Protein AF-A0A136M148-F1 (afdb_monomer_lite)

Radius of gyration: 20.6 Å; chains: 1; bounding box: 44×42×48 Å

Structure (mmCIF, N/CA/C/O backbone):
data_AF-A0A136M148-F1
#
_entry.id   AF-A0A136M148-F1
#
loop_
_atom_site.group_PDB
_atom_site.id
_atom_site.type_symbol
_atom_site.label_atom_id
_atom_site.label_alt_id
_atom_site.label_comp_id
_atom_site.label_asym_id
_atom_site.label_entity_id
_atom_site.label_seq_id
_atom_site.pdbx_PDB_ins_code
_atom_site.Cartn_x
_atom_site.Cartn_y
_atom_site.Cartn_z
_atom_site.occupancy
_atom_site.B_iso_or_equiv
_atom_site.auth_seq_id
_atom_site.auth_comp_id
_atom_site.auth_asym_id
_atom_site.auth_atom_id
_atom_site.pdbx_PDB_model_num
ATOM 1 N N . MET A 1 1 ? 14.271 15.341 -9.547 1.00 64.12 1 MET A N 1
ATOM 2 C CA . MET A 1 1 ? 13.480 14.823 -8.411 1.00 64.12 1 MET A CA 1
ATOM 3 C C . MET A 1 1 ? 14.457 14.256 -7.397 1.00 64.12 1 MET A C 1
ATOM 5 O O . MET A 1 1 ? 15.359 13.536 -7.805 1.00 64.12 1 MET A O 1
ATOM 9 N N . THR A 1 2 ? 14.363 14.652 -6.130 1.00 77.69 2 THR A N 1
ATOM 10 C CA . THR A 1 2 ? 15.167 14.071 -5.041 1.00 77.69 2 THR A CA 1
ATOM 11 C C . THR A 1 2 ? 14.488 12.805 -4.514 1.00 77.69 2 THR A C 1
ATOM 13 O O . THR A 1 2 ? 13.300 12.597 -4.758 1.00 77.69 2 THR A O 1
ATOM 16 N N . SER A 1 3 ? 15.228 11.952 -3.804 1.00 85.12 3 SER A N 1
ATOM 17 C CA . SER A 1 3 ? 14.663 10.809 -3.077 1.00 85.12 3 SER A CA 1
ATOM 18 C C . SER A 1 3 ? 13.617 11.257 -2.044 1.00 85.12 3 SER A C 1
ATOM 20 O O . SER A 1 3 ? 13.621 12.413 -1.616 1.00 85.12 3 SER A O 1
ATOM 22 N N . PHE A 1 4 ? 12.715 10.352 -1.639 1.00 85.06 4 PHE A N 1
ATOM 23 C CA . PHE A 1 4 ? 11.590 10.690 -0.749 1.00 85.06 4 PHE A CA 1
ATOM 24 C C . PHE A 1 4 ? 12.030 11.218 0.629 1.00 85.06 4 PHE A C 1
ATOM 26 O O . PHE A 1 4 ? 11.306 11.986 1.254 1.00 85.06 4 PHE A O 1
ATOM 33 N N . ASP A 1 5 ? 13.214 10.815 1.092 1.00 88.69 5 ASP A N 1
ATOM 34 C CA . ASP A 1 5 ? 13.837 11.244 2.345 1.00 88.69 5 ASP A CA 1
ATOM 35 C C . ASP A 1 5 ? 14.924 12.315 2.134 1.00 88.69 5 ASP A C 1
ATOM 37 O O . ASP A 1 5 ? 15.607 12.701 3.081 1.00 88.69 5 ASP A O 1
ATOM 41 N N . GLY A 1 6 ? 15.136 12.756 0.887 1.00 89.19 6 GLY A N 1
ATOM 42 C CA . GLY A 1 6 ? 16.203 13.683 0.505 1.00 89.19 6 GLY A CA 1
ATOM 43 C C . GLY A 1 6 ? 17.622 13.149 0.735 1.00 89.19 6 GLY A C 1
ATOM 44 O O . GLY A 1 6 ? 18.573 13.928 0.694 1.00 89.19 6 GLY A O 1
ATOM 45 N N . SER A 1 7 ? 17.786 11.847 0.993 1.00 91.25 7 SER A N 1
ATOM 46 C CA . SER A 1 7 ? 19.057 11.233 1.377 1.00 91.25 7 SER A CA 1
ATOM 47 C C . SER A 1 7 ? 19.425 10.031 0.499 1.00 91.25 7 SER A C 1
ATOM 49 O O . SER A 1 7 ? 18.691 9.624 -0.408 1.00 91.25 7 SER A O 1
ATOM 51 N N . TYR A 1 8 ? 20.591 9.441 0.770 1.00 90.94 8 TYR A N 1
ATOM 52 C CA . TYR A 1 8 ? 21.069 8.244 0.081 1.00 90.94 8 TYR A CA 1
ATOM 53 C C . TYR A 1 8 ? 20.231 6.989 0.384 1.00 90.94 8 TYR A C 1
ATOM 55 O O . TYR A 1 8 ? 20.259 6.049 -0.409 1.00 90.94 8 TYR A O 1
ATOM 63 N N . LYS A 1 9 ? 19.459 6.944 1.482 1.00 93.25 9 LYS A N 1
ATOM 64 C CA . LYS A 1 9 ? 18.619 5.773 1.794 1.00 93.25 9 LYS A CA 1
ATOM 65 C C . LYS A 1 9 ? 17.438 5.660 0.836 1.00 93.25 9 LYS A C 1
ATOM 67 O O . LYS A 1 9 ? 17.187 4.571 0.326 1.00 93.25 9 LYS A O 1
ATOM 72 N N . GLY A 1 10 ? 16.764 6.766 0.519 1.00 91.69 10 GLY A N 1
ATOM 73 C CA . GLY A 1 10 ? 15.703 6.751 -0.484 1.00 91.69 10 GLY A CA 1
ATOM 74 C C . GLY A 1 10 ? 16.221 6.439 -1.891 1.00 91.69 10 GLY A C 1
ATOM 75 O O . GLY A 1 10 ? 15.533 5.757 -2.646 1.00 91.69 10 GLY A O 1
ATOM 76 N N . ALA A 1 11 ? 17.452 6.843 -2.227 1.00 91.12 11 ALA A N 1
ATOM 77 C CA . ALA A 1 11 ? 18.102 6.424 -3.473 1.00 91.12 11 ALA A CA 1
ATOM 78 C C . ALA A 1 11 ? 18.400 4.912 -3.492 1.00 91.12 11 ALA A C 1
ATOM 80 O O . ALA A 1 11 ? 18.149 4.250 -4.497 1.00 91.12 11 ALA A O 1
ATOM 81 N N . GLY A 1 12 ? 18.864 4.346 -2.373 1.00 93.06 12 GLY A N 1
ATOM 82 C CA . GLY A 1 12 ? 19.053 2.900 -2.224 1.00 93.06 12 GLY A CA 1
ATOM 83 C C . GLY A 1 12 ? 17.745 2.111 -2.350 1.00 93.06 12 GLY A C 1
ATOM 84 O O . GLY A 1 12 ? 17.710 1.085 -3.026 1.00 93.06 12 GLY A O 1
ATOM 85 N N . LEU A 1 13 ? 16.652 2.616 -1.767 1.00 93.69 13 LEU A N 1
ATOM 86 C CA . LEU A 1 13 ? 15.321 2.015 -1.902 1.00 93.69 13 LEU A CA 1
ATOM 87 C C . LEU A 1 13 ? 14.844 2.024 -3.364 1.00 93.69 13 LEU A C 1
ATOM 89 O O . LEU A 1 13 ? 14.364 1.007 -3.858 1.00 93.69 13 LEU A O 1
ATOM 93 N N . ALA A 1 14 ? 15.025 3.143 -4.071 1.00 90.56 14 ALA A N 1
ATOM 94 C CA . ALA A 1 14 ? 14.684 3.249 -5.489 1.00 90.56 14 ALA A CA 1
ATOM 95 C C . AL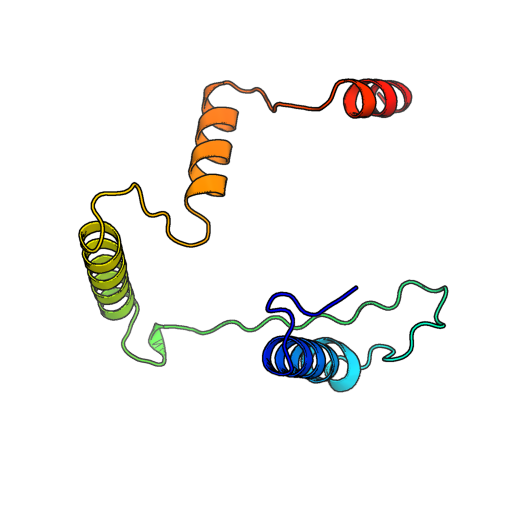A A 1 14 ? 15.503 2.277 -6.355 1.00 90.56 14 ALA A C 1
ATOM 97 O O . ALA A 1 14 ? 14.952 1.620 -7.236 1.00 90.56 14 ALA A O 1
ATOM 98 N N . LEU A 1 15 ? 16.801 2.129 -6.067 1.00 91.00 15 LEU A N 1
ATOM 99 C CA . LEU A 1 15 ? 17.665 1.174 -6.759 1.00 91.00 15 LEU A CA 1
ATOM 100 C C . LEU A 1 15 ? 17.203 -0.274 -6.546 1.00 91.00 15 LEU A C 1
ATOM 102 O O . LEU A 1 15 ? 17.153 -1.045 -7.501 1.00 91.00 15 LEU A O 1
ATOM 106 N N . MET A 1 16 ? 16.825 -0.642 -5.318 1.00 93.69 16 MET A N 1
ATOM 107 C CA . MET A 1 16 ? 16.286 -1.973 -5.027 1.00 93.69 16 MET A CA 1
ATOM 108 C C . MET A 1 16 ? 15.013 -2.256 -5.835 1.00 93.69 16 MET A C 1
ATOM 110 O O . MET A 1 16 ? 14.896 -3.335 -6.413 1.00 93.69 16 MET A O 1
ATOM 114 N N . ILE A 1 17 ? 14.089 -1.293 -5.926 1.00 91.56 17 ILE A N 1
ATOM 115 C CA . ILE A 1 17 ? 12.875 -1.435 -6.745 1.00 91.56 17 ILE A CA 1
ATOM 116 C C . ILE A 1 17 ? 13.244 -1.630 -8.219 1.00 91.56 17 ILE A C 1
ATOM 118 O O . ILE A 1 17 ? 12.720 -2.541 -8.849 1.00 91.56 17 ILE A O 1
ATOM 122 N N . GLN A 1 18 ? 14.182 -0.848 -8.762 1.00 89.06 18 GLN A N 1
ATOM 123 C CA . GLN A 1 18 ? 14.596 -0.979 -10.163 1.00 89.06 18 GLN A CA 1
ATOM 124 C C . GLN A 1 18 ? 15.210 -2.351 -10.472 1.00 89.06 18 GLN A C 1
ATOM 126 O O . GLN A 1 18 ? 14.954 -2.922 -11.531 1.00 89.06 18 GLN A O 1
ATOM 131 N N . ILE A 1 19 ? 16.004 -2.902 -9.551 1.00 91.81 19 ILE A N 1
ATOM 132 C CA . ILE A 1 19 ? 16.599 -4.232 -9.717 1.00 91.81 19 ILE A CA 1
ATOM 133 C C . ILE A 1 19 ? 15.513 -5.313 -9.684 1.00 91.81 19 ILE A C 1
ATOM 135 O O . ILE A 1 19 ? 15.504 -6.194 -10.540 1.00 91.81 19 ILE A O 1
ATOM 139 N N . LEU A 1 20 ? 14.599 -5.255 -8.712 1.00 92.94 20 LEU A N 1
ATOM 140 C CA . LEU A 1 20 ? 13.603 -6.305 -8.486 1.00 92.94 20 LEU A CA 1
ATOM 141 C C . LEU A 1 20 ? 12.419 -6.253 -9.458 1.00 92.94 20 LEU A C 1
ATOM 143 O O . LEU A 1 20 ? 11.955 -7.291 -9.915 1.00 92.94 20 LEU A O 1
ATOM 147 N N . ALA A 1 21 ? 11.906 -5.062 -9.744 1.00 90.06 21 ALA A N 1
ATOM 148 C CA . ALA A 1 21 ? 10.759 -4.877 -10.623 1.00 90.06 21 ALA A CA 1
ATOM 149 C C . ALA A 1 21 ? 11.176 -4.624 -12.072 1.00 90.06 21 ALA A C 1
ATOM 151 O O . ALA A 1 21 ? 10.422 -4.981 -12.958 1.00 90.06 21 ALA A O 1
ATOM 152 N N . GLY A 1 22 ? 12.355 -4.049 -12.328 1.00 86.38 22 GLY A N 1
ATOM 153 C CA . GLY A 1 22 ? 12.870 -3.833 -13.682 1.00 86.38 22 GLY A CA 1
ATOM 154 C C . GLY A 1 22 ? 13.715 -5.011 -14.154 1.00 86.38 22 GLY A C 1
ATOM 155 O O . GLY A 1 22 ? 13.237 -5.885 -14.873 1.00 86.38 22 GLY A O 1
ATOM 156 N N . SER A 1 23 ? 14.974 -5.063 -13.707 1.00 86.00 23 SER A N 1
ATOM 157 C CA . SER A 1 23 ? 15.966 -6.019 -14.222 1.00 86.00 23 SER A CA 1
ATOM 158 C C . SER A 1 23 ? 15.568 -7.483 -14.022 1.00 86.00 23 SER A C 1
ATOM 160 O O . SER A 1 23 ? 15.692 -8.279 -14.948 1.00 86.00 23 SER A O 1
ATOM 162 N N . LEU A 1 24 ? 15.080 -7.8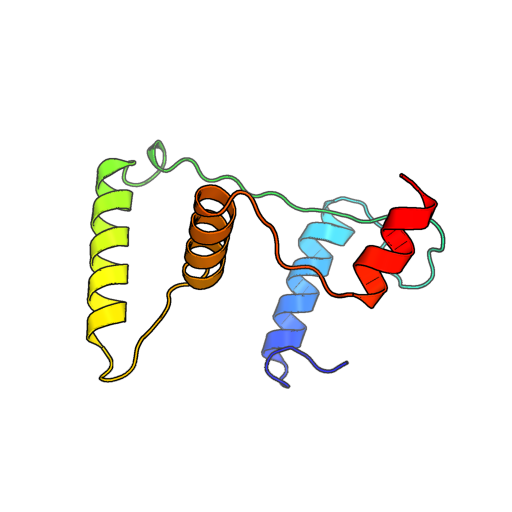48 -12.834 1.00 87.75 24 LEU A N 1
ATOM 163 C CA . LEU A 1 24 ? 14.660 -9.219 -12.531 1.00 87.75 24 LEU A CA 1
ATOM 164 C C . LEU A 1 24 ? 13.383 -9.615 -13.284 1.00 87.75 24 LEU A C 1
ATOM 166 O O . LEU A 1 24 ? 13.260 -10.766 -13.694 1.00 87.75 24 LEU A O 1
ATOM 170 N N . ALA A 1 25 ? 12.460 -8.677 -13.500 1.00 86.56 25 ALA A N 1
ATOM 171 C CA . ALA A 1 25 ? 11.268 -8.920 -14.310 1.00 86.56 25 ALA A CA 1
ATOM 172 C C . ALA A 1 25 ? 11.569 -8.959 -15.822 1.00 86.56 25 ALA A C 1
ATOM 174 O O . ALA A 1 25 ? 10.675 -9.259 -16.609 1.00 86.56 25 ALA A O 1
ATOM 175 N N . GLY A 1 26 ? 12.811 -8.666 -16.230 1.00 81.94 26 GLY A N 1
ATOM 176 C CA . GLY A 1 26 ? 13.231 -8.625 -17.630 1.00 81.94 26 GLY A CA 1
ATOM 177 C C . GLY A 1 26 ? 12.820 -7.353 -18.375 1.00 81.94 26 GLY A C 1
ATOM 178 O O . GLY A 1 26 ? 12.882 -7.341 -19.600 1.00 81.94 26 GLY A O 1
ATOM 179 N N . SER A 1 27 ? 12.415 -6.307 -17.655 1.00 81.81 27 SER A N 1
ATOM 180 C CA . SER A 1 27 ? 12.015 -5.020 -18.227 1.00 81.81 27 SER A CA 1
ATOM 181 C C . SER A 1 27 ? 13.206 -4.073 -18.369 1.00 81.81 27 SER A C 1
ATOM 183 O O . SER A 1 27 ? 14.224 -4.188 -17.667 1.00 81.81 27 SER A O 1
ATOM 185 N N . VAL A 1 28 ? 13.087 -3.126 -19.293 1.00 73.06 28 VAL A N 1
ATOM 186 C CA . VAL A 1 28 ? 14.136 -2.159 -19.602 1.00 73.06 28 VAL A CA 1
ATOM 187 C C . VAL A 1 28 ? 14.447 -1.265 -18.393 1.00 73.06 28 VAL A C 1
ATOM 189 O O . VAL A 1 28 ? 13.586 -0.799 -17.651 1.00 73.06 28 VAL A O 1
ATOM 192 N N . TYR A 1 29 ? 15.741 -1.026 -18.175 1.00 65.81 29 TYR A N 1
ATOM 193 C CA . TYR A 1 29 ? 16.262 -0.271 -17.031 1.00 65.81 29 TYR A CA 1
ATOM 194 C C . TYR A 1 29 ? 16.636 1.184 -17.358 1.00 65.81 29 TYR A C 1
ATOM 196 O O . TYR A 1 29 ? 17.040 1.932 -16.466 1.00 65.81 29 TYR A O 1
ATOM 204 N N . ALA A 1 30 ? 16.565 1.581 -18.630 1.00 60.88 30 ALA A N 1
ATOM 205 C CA . ALA A 1 30 ? 17.041 2.869 -19.121 1.00 60.88 30 ALA A CA 1
ATOM 206 C C . ALA A 1 30 ? 15.883 3.763 -19.592 1.00 60.88 30 ALA A C 1
ATOM 208 O O . ALA A 1 30 ? 14.975 3.310 -20.276 1.00 60.88 30 ALA A O 1
ATOM 209 N N . GLN A 1 31 ? 15.962 5.061 -19.276 1.00 56.22 31 GLN A N 1
ATOM 210 C CA . GLN A 1 31 ? 14.920 6.073 -19.537 1.00 56.22 31 GLN A CA 1
ATOM 211 C C . GLN A 1 31 ? 14.582 6.345 -21.016 1.00 56.22 31 GLN A C 1
ATOM 213 O O . GLN A 1 31 ? 13.718 7.173 -21.286 1.00 56.22 31 GLN A O 1
ATOM 218 N N . ASN A 1 32 ? 15.259 5.705 -21.969 1.00 57.56 32 ASN A N 1
ATOM 219 C CA . ASN A 1 32 ? 15.137 6.052 -23.386 1.00 57.56 32 ASN A CA 1
ATOM 220 C C . ASN A 1 32 ? 14.109 5.216 -24.154 1.00 57.56 32 ASN A C 1
ATOM 222 O O . ASN A 1 32 ? 14.000 5.409 -25.363 1.00 57.56 32 ASN A O 1
ATOM 226 N N . ASP A 1 33 ? 13.365 4.325 -23.495 1.00 56.12 33 ASP A N 1
ATOM 227 C CA . ASP A 1 33 ? 12.342 3.549 -24.190 1.00 56.12 33 ASP A CA 1
ATOM 228 C C . ASP A 1 33 ? 11.020 4.308 -24.302 1.00 56.12 33 ASP A C 1
ATOM 230 O O . ASP A 1 33 ? 10.362 4.651 -23.319 1.00 56.12 33 ASP A O 1
ATOM 234 N N . THR A 1 34 ? 10.634 4.564 -25.549 1.00 57.75 34 THR A N 1
ATOM 235 C CA . THR A 1 34 ? 9.357 5.166 -25.945 1.00 57.75 34 THR A CA 1
ATOM 236 C C . THR A 1 34 ? 8.177 4.201 -25.819 1.00 57.75 34 THR A C 1
ATOM 238 O O . THR A 1 34 ? 7.030 4.635 -25.911 1.00 57.75 34 THR A O 1
ATOM 241 N N . ASP A 1 35 ? 8.441 2.917 -25.564 1.00 64.19 35 ASP A N 1
ATOM 242 C CA . ASP A 1 35 ? 7.472 1.832 -25.754 1.00 64.19 35 ASP A CA 1
ATOM 243 C C . ASP A 1 35 ? 6.732 1.406 -24.473 1.00 64.19 35 ASP A C 1
ATOM 245 O O . ASP A 1 35 ? 6.011 0.412 -24.478 1.00 64.19 35 ASP A O 1
ATOM 249 N N . CYS A 1 36 ? 6.821 2.191 -23.390 1.00 64.50 36 CYS A N 1
ATOM 250 C CA . CYS A 1 36 ? 6.102 1.926 -22.132 1.00 64.50 36 CYS A CA 1
ATOM 251 C C . CYS A 1 36 ? 6.358 0.510 -21.567 1.00 64.50 36 CYS A C 1
ATOM 253 O O . CYS A 1 36 ? 5.435 -0.141 -21.073 1.00 64.50 36 CYS A O 1
ATOM 255 N N . ASP A 1 37 ? 7.603 0.030 -21.632 1.00 73.88 37 ASP A N 1
ATOM 256 C CA . ASP A 1 37 ? 8.004 -1.219 -20.980 1.00 73.88 37 ASP A CA 1
ATOM 257 C C . ASP A 1 37 ? 8.127 -0.995 -19.463 1.00 73.88 37 ASP A C 1
ATOM 259 O O . ASP A 1 37 ? 9.080 -0.385 -18.976 1.00 73.88 37 ASP A O 1
ATOM 263 N N . TYR A 1 38 ? 7.116 -1.454 -18.719 1.00 79.81 38 TYR A N 1
ATOM 264 C CA . TYR A 1 38 ? 7.063 -1.370 -17.263 1.00 79.81 38 TYR A CA 1
ATOM 265 C C . TYR A 1 38 ? 7.157 -2.757 -16.635 1.00 79.81 38 TYR A C 1
ATOM 267 O O . TYR A 1 38 ? 6.224 -3.559 -16.694 1.00 79.81 38 TYR A O 1
ATOM 275 N N . GLY A 1 39 ? 8.257 -3.004 -15.936 1.00 85.62 39 GLY A N 1
ATOM 276 C CA . GLY A 1 39 ? 8.411 -4.171 -15.087 1.00 85.62 39 GLY A CA 1
ATOM 277 C C . GLY A 1 39 ? 7.707 -3.998 -13.739 1.00 85.62 39 GLY A C 1
ATOM 278 O O . GLY A 1 39 ? 7.691 -2.917 -13.147 1.00 85.62 39 GLY A O 1
ATOM 279 N N . SER A 1 40 ? 7.094 -5.073 -13.248 1.00 88.94 40 SER A N 1
ATOM 280 C CA . SER A 1 40 ? 6.396 -5.104 -11.961 1.00 88.94 40 SER A CA 1
ATOM 281 C C . SER A 1 40 ? 6.785 -6.343 -11.167 1.00 88.94 40 SER A C 1
ATOM 283 O O . SER A 1 40 ? 6.975 -7.421 -11.726 1.00 88.94 40 SER A O 1
ATOM 285 N N . LEU A 1 41 ? 6.854 -6.195 -9.846 1.00 92.75 41 LEU A N 1
ATOM 286 C CA . LEU A 1 41 ? 7.075 -7.289 -8.909 1.00 92.75 41 LEU A CA 1
ATOM 287 C C . LEU A 1 41 ? 5.875 -7.395 -7.967 1.00 92.75 41 LEU A C 1
ATOM 289 O O . LEU A 1 41 ? 5.514 -6.420 -7.309 1.00 92.75 41 LEU A O 1
ATOM 293 N N . LEU A 1 42 ? 5.308 -8.596 -7.857 1.00 94.94 42 LEU A N 1
ATOM 294 C CA . LEU A 1 42 ? 4.308 -8.936 -6.850 1.00 94.94 42 LEU A CA 1
ATOM 295 C C . LEU A 1 42 ? 4.906 -9.958 -5.880 1.00 94.94 42 LEU A C 1
ATOM 297 O O . LEU A 1 42 ? 5.397 -11.003 -6.304 1.00 94.94 42 LEU A O 1
ATOM 301 N N . ILE A 1 43 ? 4.834 -9.670 -4.580 1.00 95.38 43 ILE A N 1
ATOM 302 C CA . ILE A 1 43 ? 5.208 -10.608 -3.517 1.00 95.38 43 ILE A CA 1
ATOM 303 C C . ILE A 1 43 ? 3.945 -10.949 -2.731 1.00 95.38 43 ILE A C 1
ATOM 305 O O . ILE A 1 43 ? 3.314 -10.064 -2.158 1.00 95.38 43 ILE A O 1
ATOM 309 N N . ALA A 1 44 ? 3.602 -12.234 -2.688 1.00 95.69 44 ALA A N 1
ATOM 310 C CA . ALA A 1 44 ? 2.539 -12.765 -1.845 1.00 95.69 44 ALA A CA 1
ATOM 311 C C . ALA A 1 44 ? 3.154 -13.678 -0.780 1.00 95.69 44 ALA A C 1
ATOM 313 O O . ALA A 1 44 ? 3.977 -14.539 -1.094 1.00 95.69 44 ALA A O 1
ATOM 314 N N . LEU A 1 45 ? 2.763 -13.478 0.476 1.00 94.06 45 LEU A N 1
ATOM 315 C CA . LEU A 1 45 ? 3.203 -14.279 1.614 1.00 94.06 45 LEU A CA 1
ATOM 316 C C . LEU A 1 45 ? 1.981 -14.978 2.205 1.00 94.06 45 LEU A C 1
ATOM 318 O O . LEU A 1 45 ? 0.983 -14.320 2.481 1.00 94.06 45 LEU A O 1
ATOM 322 N N . ASP A 1 46 ? 2.063 -16.295 2.388 1.00 94.50 46 ASP A N 1
ATOM 323 C CA . ASP A 1 46 ? 1.021 -17.102 3.029 1.00 94.50 46 ASP A CA 1
ATOM 324 C C . ASP A 1 46 ? 1.298 -17.188 4.544 1.00 94.50 46 ASP A C 1
ATOM 326 O O . ASP A 1 46 ? 2.254 -17.868 4.938 1.00 94.50 46 ASP A O 1
ATOM 330 N N . PRO A 1 47 ? 0.492 -16.534 5.408 1.00 93.81 47 PRO A N 1
ATOM 331 C CA . PRO A 1 47 ? 0.693 -16.544 6.858 1.00 93.81 47 PRO A CA 1
ATOM 332 C C . PRO A 1 47 ? 0.696 -17.948 7.469 1.00 93.81 47 PRO A C 1
ATOM 334 O O . PRO A 1 47 ? 1.381 -18.181 8.468 1.00 93.81 47 PRO A O 1
ATOM 337 N N . SER A 1 48 ? -0.014 -18.905 6.859 1.00 94.06 48 SER A N 1
ATOM 338 C CA . SER A 1 48 ? -0.072 -20.292 7.333 1.00 94.06 48 SER A CA 1
ATOM 339 C C . SER A 1 48 ? 1.277 -21.014 7.267 1.00 94.06 48 SER A C 1
ATOM 341 O O . SER A 1 48 ? 1.484 -21.997 7.975 1.00 94.06 48 SER A O 1
ATOM 343 N N . LYS A 1 49 ? 2.220 -20.520 6.450 1.00 95.06 49 LYS A N 1
ATOM 344 C CA . LYS A 1 49 ? 3.594 -21.043 6.359 1.00 95.06 49 LYS A CA 1
ATOM 345 C C . LYS A 1 49 ? 4.542 -20.468 7.407 1.00 95.06 49 LYS A C 1
ATOM 347 O O . LYS A 1 49 ? 5.693 -20.893 7.465 1.00 95.06 49 LYS A O 1
ATOM 352 N N . PHE A 1 50 ? 4.070 -19.529 8.221 1.00 91.06 50 PHE A N 1
ATOM 353 C CA . PHE A 1 50 ? 4.837 -18.898 9.287 1.00 91.06 50 PHE A CA 1
ATOM 354 C C . PHE A 1 50 ? 4.187 -19.198 10.641 1.00 91.06 50 PHE A C 1
ATOM 356 O O . PHE A 1 50 ? 4.222 -20.336 11.099 1.00 91.06 50 PHE A O 1
ATOM 363 N N . ALA A 1 51 ? 3.599 -18.190 11.284 1.00 90.38 51 ALA A N 1
ATOM 364 C CA . ALA A 1 51 ? 2.982 -18.311 12.600 1.00 90.38 51 ALA A CA 1
ATOM 365 C C . ALA A 1 51 ? 1.474 -18.632 12.552 1.00 90.38 51 ALA A C 1
ATOM 367 O O . ALA A 1 51 ? 0.869 -18.852 13.596 1.00 90.38 51 ALA A O 1
ATOM 368 N N . GLY A 1 52 ? 0.869 -18.683 11.359 1.00 93.19 52 GLY A N 1
ATOM 369 C CA . GLY A 1 52 ? -0.575 -18.847 11.186 1.00 93.19 52 GLY A CA 1
ATOM 370 C C . GLY A 1 52 ? -1.322 -17.516 11.074 1.00 93.19 52 GLY A C 1
ATOM 371 O O . GLY A 1 52 ? -0.795 -16.459 11.413 1.00 93.19 52 GLY A O 1
ATOM 372 N N . HIS A 1 53 ? -2.554 -17.579 10.561 1.00 92.75 53 HIS A N 1
ATOM 373 C CA . HIS A 1 53 ? -3.404 -16.401 10.349 1.00 92.75 53 HIS A CA 1
ATOM 374 C C . HIS A 1 53 ? -3.821 -15.739 11.666 1.00 92.75 53 HIS A C 1
ATOM 376 O O . HIS A 1 53 ? -3.555 -14.561 11.852 1.00 92.75 53 HIS A O 1
ATOM 382 N N . GLU A 1 54 ? -4.384 -16.515 12.597 1.00 94.12 54 GLU A N 1
ATOM 383 C CA . GLU A 1 54 ? -4.903 -16.013 13.879 1.00 94.12 54 GLU A CA 1
ATOM 384 C C . GLU A 1 54 ? -3.833 -15.264 14.681 1.00 94.12 54 GLU A C 1
ATOM 386 O O . GLU A 1 54 ? -4.040 -14.129 15.096 1.00 94.12 54 GLU A O 1
ATOM 391 N N . PHE A 1 55 ? -2.638 -15.849 14.795 1.00 94.12 55 PHE A N 1
ATOM 392 C CA . PHE A 1 55 ? -1.526 -15.193 15.476 1.00 94.12 55 PHE A CA 1
ATOM 393 C C . PHE A 1 55 ? -1.113 -13.882 14.790 1.00 94.12 55 PHE A C 1
ATOM 395 O O . PHE A 1 55 ? -0.842 -12.890 15.464 1.00 94.12 55 PHE A O 1
ATOM 402 N N . LEU A 1 56 ? -1.046 -13.853 13.453 1.00 94.94 56 LEU A N 1
ATOM 403 C CA . LEU A 1 56 ? -0.678 -12.641 12.720 1.00 94.94 56 LEU A CA 1
ATOM 404 C C . LEU A 1 56 ? -1.730 -11.536 12.895 1.00 94.94 56 LEU A C 1
ATOM 406 O O . LEU A 1 56 ? -1.358 -10.373 13.066 1.00 94.94 56 LEU A O 1
ATOM 410 N N . ASP A 1 57 ? -3.013 -11.894 12.877 1.00 94.19 57 ASP A N 1
ATOM 411 C CA . ASP A 1 57 ? -4.127 -10.965 13.063 1.00 94.19 57 ASP A CA 1
ATOM 412 C C . ASP A 1 57 ? -4.081 -10.345 14.468 1.00 94.19 57 ASP A C 1
ATOM 414 O O . ASP A 1 57 ? -4.048 -9.118 14.600 1.00 94.19 5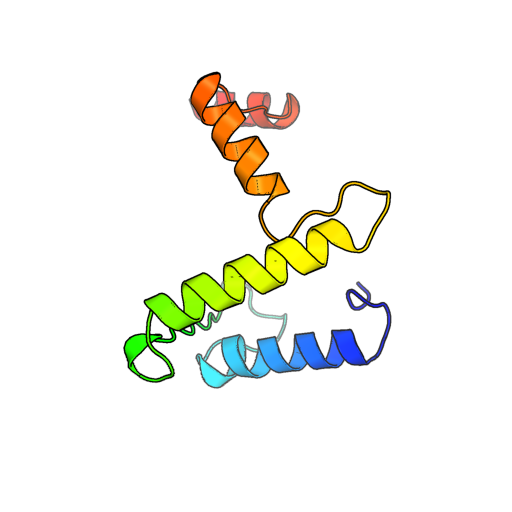7 ASP A O 1
ATOM 418 N N . GLU A 1 58 ? -3.944 -11.174 15.510 1.00 96.00 58 GLU A N 1
ATOM 419 C CA . GLU A 1 58 ? -3.822 -10.717 16.901 1.00 96.00 58 GLU A CA 1
ATOM 420 C C . GLU A 1 58 ? -2.615 -9.790 17.103 1.00 96.00 58 GLU A C 1
ATOM 422 O O . GLU A 1 58 ? -2.720 -8.733 17.731 1.00 96.00 58 GLU A O 1
ATOM 427 N N . GLN A 1 59 ? -1.449 -10.158 16.564 1.00 95.81 59 GLN A N 1
ATOM 428 C CA . GLN A 1 59 ? -0.243 -9.338 16.688 1.00 95.81 59 GLN A CA 1
ATOM 429 C C . GLN A 1 59 ? -0.373 -8.009 15.938 1.00 95.81 59 GLN A C 1
ATOM 431 O O . GLN A 1 59 ? 0.068 -6.969 16.433 1.00 95.81 59 GLN A O 1
ATOM 436 N N . THR A 1 60 ? -1.002 -8.017 14.764 1.00 94.25 60 THR A N 1
ATOM 437 C CA . THR A 1 60 ? -1.222 -6.801 13.974 1.00 94.25 60 THR A CA 1
ATOM 438 C C . THR A 1 60 ? -2.147 -5.836 14.711 1.00 94.25 60 THR A C 1
ATOM 440 O O . THR A 1 60 ? -1.850 -4.641 14.790 1.00 94.25 60 THR A O 1
ATOM 443 N N . GLU A 1 61 ? -3.223 -6.338 15.322 1.00 94.69 61 GLU A N 1
ATOM 444 C CA . GLU A 1 61 ? -4.144 -5.527 16.122 1.00 94.69 61 GLU A CA 1
ATOM 445 C C . GLU A 1 61 ? -3.449 -4.900 17.338 1.00 94.69 61 GLU A C 1
ATOM 447 O O . GLU A 1 61 ? -3.608 -3.702 17.601 1.00 94.69 61 GLU A O 1
ATOM 452 N N . GLN A 1 62 ? -2.611 -5.666 18.040 1.00 95.69 62 GLN A N 1
ATOM 453 C CA . GLN A 1 62 ? -1.827 -5.158 19.169 1.00 95.69 62 GLN A CA 1
ATOM 454 C C . GLN A 1 62 ? -0.862 -4.047 18.739 1.00 95.69 62 GLN A C 1
ATOM 456 O O . GLN A 1 62 ? -0.787 -3.008 19.400 1.00 95.69 62 GLN A O 1
ATOM 461 N N . ILE A 1 63 ? -0.165 -4.218 17.610 1.00 94.81 63 ILE A N 1
ATOM 462 C CA . ILE A 1 63 ? 0.759 -3.211 17.068 1.00 94.81 63 ILE A CA 1
ATOM 463 C C . ILE A 1 63 ? 0.012 -1.929 16.694 1.00 94.81 63 ILE A C 1
ATOM 465 O O . ILE A 1 63 ? 0.455 -0.838 17.055 1.00 94.81 63 ILE A O 1
ATOM 469 N N . ILE A 1 64 ? -1.120 -2.037 15.993 1.00 93.31 64 ILE A N 1
ATOM 470 C CA . ILE A 1 64 ? -1.926 -0.874 15.595 1.00 93.31 64 ILE A CA 1
ATOM 471 C C . ILE A 1 64 ? -2.463 -0.147 16.831 1.00 93.31 64 ILE A C 1
ATOM 473 O O . ILE A 1 64 ? -2.408 1.083 16.894 1.00 93.31 64 ILE A O 1
ATOM 477 N N . THR A 1 65 ? -2.943 -0.893 17.826 1.00 92.50 65 THR A N 1
ATOM 478 C CA . THR A 1 65 ? -3.450 -0.335 19.085 1.00 92.50 65 THR A CA 1
ATOM 479 C C . THR A 1 65 ? -2.356 0.428 19.821 1.00 92.50 65 THR A C 1
ATOM 481 O O . THR A 1 65 ? -2.544 1.598 20.158 1.00 92.50 65 THR A O 1
ATOM 484 N N . ALA A 1 66 ? -1.184 -0.187 19.996 1.00 93.00 66 ALA A N 1
ATOM 485 C CA . ALA A 1 66 ? -0.038 0.464 20.613 1.00 93.00 66 ALA A CA 1
ATOM 486 C C . ALA A 1 66 ? 0.388 1.709 19.821 1.00 93.00 66 ALA A C 1
ATOM 488 O O . ALA A 1 66 ? 0.606 2.768 20.404 1.00 93.00 66 ALA A O 1
ATOM 489 N N . TYR A 1 67 ? 0.463 1.625 18.491 1.00 91.38 67 TYR A N 1
ATOM 490 C CA . TYR A 1 67 ? 0.814 2.756 17.631 1.00 91.38 67 TYR A CA 1
ATOM 491 C C . TYR A 1 67 ? -0.126 3.949 17.840 1.00 91.38 67 TYR A C 1
ATOM 493 O O . TYR A 1 67 ? 0.345 5.066 18.037 1.00 91.38 67 TYR A O 1
ATOM 501 N N . LYS A 1 68 ? -1.442 3.716 17.876 1.00 90.00 68 LYS A N 1
ATOM 502 C CA . LYS A 1 68 ? -2.436 4.777 18.091 1.00 90.00 68 LYS A CA 1
ATOM 503 C C . LYS A 1 68 ? -2.396 5.382 19.494 1.00 90.00 68 LYS A C 1
ATOM 505 O O . LYS A 1 68 ? -2.734 6.548 19.647 1.00 90.00 68 LYS A O 1
ATO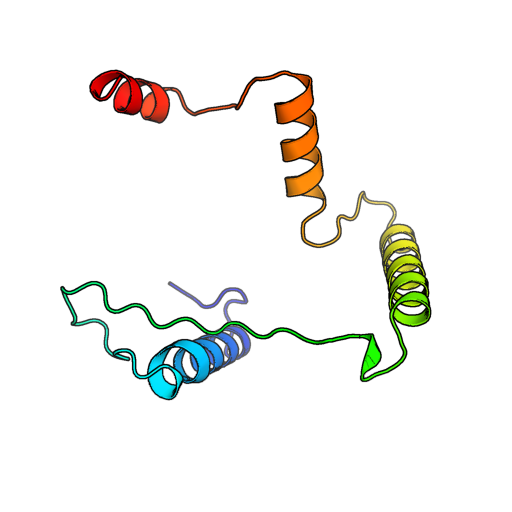M 510 N N . GLN A 1 69 ? -1.968 4.625 20.502 1.00 89.56 69 GLN A N 1
ATOM 511 C CA . GLN A 1 69 ? -1.851 5.102 21.885 1.00 89.56 69 GLN A CA 1
ATOM 512 C C . GLN A 1 69 ? -0.590 5.945 22.148 1.00 89.56 69 GLN A C 1
ATOM 514 O O . GLN A 1 69 ? -0.489 6.573 23.197 1.00 89.56 69 GLN A O 1
ATOM 519 N N . ASN A 1 70 ? 0.376 5.972 21.223 1.00 85.50 70 ASN A N 1
ATOM 520 C CA . ASN A 1 70 ? 1.686 6.604 21.429 1.00 85.50 70 ASN A CA 1
ATOM 521 C C . ASN A 1 70 ? 1.726 8.127 21.182 1.00 85.50 70 ASN A C 1
ATOM 523 O O . ASN A 1 70 ? 2.807 8.717 21.209 1.00 85.50 70 ASN A O 1
ATOM 527 N N . SER A 1 71 ? 0.599 8.789 20.907 1.00 81.31 71 SER A N 1
ATOM 528 C CA . SER A 1 71 ? 0.582 10.236 20.663 1.00 81.31 71 SER A CA 1
ATOM 529 C C . SER A 1 71 ? -0.725 10.887 21.094 1.00 81.31 71 SER A C 1
ATOM 531 O O . SER A 1 71 ? -1.797 10.319 20.917 1.00 81.31 71 SER A O 1
ATOM 533 N N . ASP A 1 72 ? -0.623 12.131 21.562 1.00 78.12 72 ASP A N 1
ATOM 534 C CA . ASP A 1 72 ? -1.764 13.021 21.814 1.00 78.12 72 ASP A CA 1
ATOM 535 C C . ASP A 1 72 ? -2.419 13.542 20.515 1.00 78.12 72 ASP A C 1
ATOM 537 O O . ASP A 1 72 ? -3.424 14.251 20.554 1.00 78.12 72 ASP A O 1
ATOM 541 N N . THR A 1 73 ? -1.841 13.225 19.350 1.00 84.19 73 THR A N 1
ATOM 542 C CA . THR A 1 73 ? -2.365 13.594 18.026 1.00 84.19 73 THR A CA 1
ATOM 543 C C . THR A 1 73 ? -2.975 12.393 17.310 1.00 84.19 73 THR A C 1
ATOM 545 O O . THR A 1 73 ? -2.565 11.256 17.529 1.00 84.19 73 THR A O 1
ATOM 548 N N . GLU A 1 74 ? -3.947 12.637 16.423 1.00 85.12 74 GLU A N 1
ATOM 549 C CA . GLU A 1 74 ? -4.567 11.566 15.636 1.00 85.12 74 GLU A CA 1
ATOM 550 C C . GLU A 1 74 ? -3.538 10.938 14.678 1.00 85.12 74 GLU A C 1
ATOM 552 O O . GLU A 1 74 ? -3.180 11.503 13.638 1.00 85.12 74 GLU A O 1
ATOM 557 N N . LEU A 1 75 ? -3.059 9.750 15.047 1.00 90.50 75 LEU A N 1
ATOM 558 C CA . LEU A 1 75 ? -2.178 8.928 14.229 1.00 90.50 75 LEU A CA 1
ATOM 559 C C . LEU A 1 75 ? -2.988 8.031 13.297 1.00 90.50 75 LEU A C 1
ATOM 561 O O . LEU A 1 75 ? -3.998 7.442 13.681 1.00 90.50 75 LEU A O 1
ATOM 565 N N . PHE A 1 76 ? -2.485 7.889 12.074 1.00 91.50 76 PHE A N 1
ATOM 566 C CA . PHE A 1 76 ? -3.070 7.033 11.052 1.00 91.50 76 PHE A CA 1
ATOM 567 C C . PHE A 1 76 ? -2.063 5.970 10.653 1.00 91.50 76 PHE A C 1
ATOM 569 O O . PHE A 1 76 ? -0.916 6.300 10.343 1.00 91.50 76 PHE A O 1
ATOM 576 N N . TYR A 1 77 ? -2.491 4.713 10.600 1.00 93.06 77 TYR A N 1
ATOM 577 C CA . TYR A 1 77 ? -1.672 3.690 9.956 1.00 93.06 77 TYR A CA 1
ATOM 578 C C . TYR A 1 77 ? -1.747 3.830 8.423 1.00 93.06 77 TYR A C 1
ATOM 580 O O . TYR A 1 77 ? -2.712 4.400 7.889 1.00 93.06 77 TYR A O 1
ATOM 588 N N . PRO A 1 78 ? -0.735 3.338 7.682 1.00 93.06 78 PRO A N 1
ATOM 589 C CA . PRO A 1 78 ? -0.752 3.367 6.223 1.00 93.06 78 PRO A CA 1
ATOM 590 C C . PRO A 1 78 ? -2.036 2.738 5.662 1.00 93.06 78 PRO A C 1
ATOM 592 O O . PRO A 1 78 ? -2.354 1.594 5.963 1.00 93.06 78 PRO A O 1
ATOM 595 N N . GLY A 1 79 ? -2.781 3.498 4.857 1.00 93.12 79 GLY A N 1
ATOM 596 C CA . GLY A 1 79 ? -4.052 3.065 4.261 1.00 93.12 79 GLY A CA 1
ATOM 597 C C . GLY A 1 79 ? -5.315 3.531 4.997 1.00 93.12 79 GLY A C 1
ATOM 598 O O . GLY A 1 79 ? -6.344 3.693 4.347 1.00 93.12 79 GLY A O 1
ATOM 599 N N . GLU A 1 80 ? -5.247 3.873 6.289 1.00 94.44 80 GLU A N 1
ATOM 600 C CA . GLU A 1 80 ? -6.433 4.241 7.087 1.00 94.44 80 GLU A CA 1
ATOM 601 C C . GLU A 1 80 ? -7.197 5.442 6.507 1.00 94.44 80 GLU A C 1
ATOM 603 O O . GLU A 1 80 ? -8.422 5.437 6.405 1.00 94.44 80 GLU A O 1
ATOM 608 N N . ARG A 1 81 ? -6.471 6.485 6.083 1.00 93.62 81 ARG A N 1
ATOM 609 C CA . ARG A 1 81 ? -7.080 7.684 5.482 1.00 93.62 81 ARG A CA 1
ATOM 610 C C . ARG A 1 81 ? -7.787 7.375 4.166 1.00 93.62 81 ARG A C 1
ATOM 612 O O . ARG A 1 81 ? -8.861 7.916 3.911 1.00 93.62 81 ARG A O 1
ATOM 619 N N . SER A 1 82 ? -7.174 6.539 3.333 1.00 93.56 82 SER A N 1
ATOM 620 C CA . SER A 1 82 ? -7.749 6.132 2.050 1.00 93.56 82 SER A CA 1
ATOM 621 C C . SER A 1 82 ? -9.002 5.291 2.264 1.00 93.56 82 SER A C 1
ATOM 623 O O . SER A 1 82 ? -9.990 5.496 1.567 1.00 93.56 82 SER A O 1
ATOM 625 N N . GLU A 1 83 ? -8.994 4.419 3.272 1.00 94.81 83 GLU A N 1
ATOM 626 C CA . GLU A 1 83 ? -10.147 3.593 3.618 1.00 94.81 83 GLU A CA 1
ATOM 627 C C . GLU A 1 83 ? -11.320 4.426 4.145 1.00 94.81 83 GLU A C 1
ATOM 629 O O . GLU A 1 83 ? -12.435 4.285 3.648 1.00 94.81 83 GLU A O 1
ATOM 634 N N . LYS A 1 84 ? -11.069 5.385 5.052 1.00 94.12 84 LYS A N 1
ATOM 635 C CA . LYS A 1 84 ? -12.096 6.340 5.515 1.00 94.12 84 LYS A CA 1
ATOM 636 C C . LYS A 1 84 ? -12.750 7.080 4.338 1.00 94.12 84 LYS A C 1
ATOM 638 O O . LYS A 1 84 ? -13.972 7.188 4.280 1.00 94.12 84 LYS A O 1
ATOM 643 N N . LYS A 1 85 ? -11.950 7.552 3.371 1.00 94.19 85 LYS A N 1
ATOM 644 C CA . LYS A 1 85 ? -12.463 8.207 2.154 1.00 94.19 85 LYS A CA 1
ATOM 645 C C . LYS A 1 85 ? -13.274 7.258 1.271 1.00 94.19 85 LYS A C 1
ATOM 647 O O . LYS A 1 85 ? -14.309 7.661 0.750 1.00 94.19 85 LYS A O 1
ATOM 652 N N . ARG A 1 86 ? -12.815 6.014 1.102 1.00 94.69 86 ARG A N 1
ATOM 653 C CA . ARG A 1 86 ? -13.506 4.989 0.307 1.00 94.69 86 ARG A CA 1
ATOM 654 C C . ARG A 1 86 ? -14.882 4.670 0.890 1.00 94.69 86 ARG A C 1
ATOM 656 O O . ARG A 1 86 ? -15.846 4.630 0.137 1.00 94.69 86 ARG A O 1
ATOM 663 N N . ILE A 1 87 ? -14.970 4.478 2.207 1.00 95.50 87 ILE A N 1
ATOM 664 C CA . ILE A 1 87 ? -16.234 4.215 2.910 1.00 95.50 87 ILE A CA 1
ATOM 665 C C . ILE A 1 87 ? -17.189 5.401 2.747 1.00 95.50 87 ILE A C 1
ATOM 667 O O . ILE A 1 87 ? -18.312 5.204 2.298 1.00 95.50 87 ILE A O 1
ATOM 671 N N . ALA A 1 88 ? -16.722 6.629 2.995 1.00 94.56 88 ALA A N 1
ATOM 672 C CA . ALA A 1 88 ? -17.549 7.826 2.843 1.00 94.56 88 ALA A CA 1
ATOM 673 C C . ALA A 1 88 ? -18.104 7.989 1.416 1.00 94.56 88 ALA A C 1
ATOM 675 O O . ALA A 1 88 ? -19.277 8.306 1.249 1.00 94.56 88 ALA A O 1
ATOM 676 N N . ALA A 1 89 ? -17.287 7.721 0.390 1.00 94.75 89 ALA A N 1
ATOM 6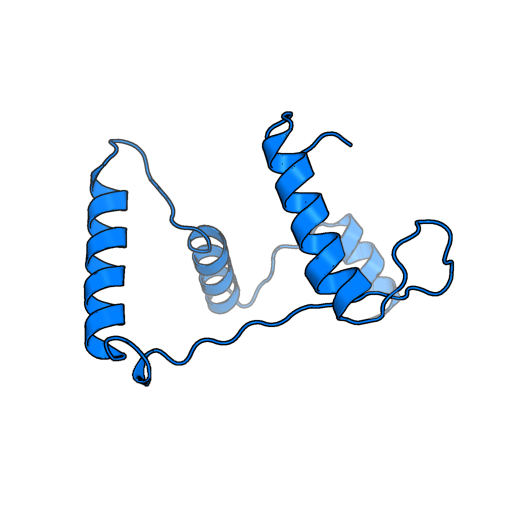77 C CA . ALA A 1 89 ? -17.722 7.759 -1.007 1.00 94.75 89 ALA A CA 1
ATOM 678 C C . ALA A 1 89 ? -18.744 6.657 -1.347 1.00 94.75 89 ALA A C 1
ATOM 680 O O . ALA A 1 89 ? -19.640 6.858 -2.165 1.00 94.75 89 ALA A O 1
ATOM 681 N N . MET A 1 90 ? -18.629 5.479 -0.723 1.00 95.19 90 MET A N 1
ATOM 682 C CA . MET A 1 90 ? -19.617 4.407 -0.883 1.00 95.19 90 MET A CA 1
ATOM 683 C C . MET A 1 90 ? -20.945 4.738 -0.204 1.00 95.19 90 MET A C 1
ATOM 685 O O . MET A 1 90 ? -21.995 4.430 -0.760 1.00 95.19 90 MET A O 1
ATOM 689 N N . GLU A 1 91 ? -20.905 5.363 0.972 1.00 96.31 91 GLU A N 1
ATOM 690 C CA . GLU A 1 91 ? -22.097 5.766 1.724 1.00 96.31 91 GLU A CA 1
ATOM 691 C C . GLU A 1 91 ? -22.840 6.929 1.058 1.00 96.31 91 GLU A C 1
ATOM 693 O O . GLU A 1 91 ? -24.069 6.919 1.010 1.00 96.31 91 GLU A O 1
ATOM 698 N N . SER A 1 92 ? -22.116 7.913 0.515 1.00 95.56 92 SER A N 1
ATOM 699 C CA . SER A 1 92 ? -22.719 9.017 -0.239 1.00 95.56 92 SER A CA 1
ATOM 700 C C . SER A 1 92 ? -23.194 8.595 -1.631 1.00 95.56 92 SER A C 1
ATOM 702 O O . SER A 1 92 ? -24.081 9.234 -2.191 1.00 95.56 92 SER A O 1
ATOM 704 N N . GLY A 1 93 ? -22.606 7.536 -2.201 1.00 95.50 93 GLY A N 1
ATOM 705 C CA . GLY A 1 93 ? -22.790 7.169 -3.606 1.00 95.50 93 GLY A CA 1
ATOM 706 C C . GLY A 1 93 ? -22.117 8.145 -4.579 1.00 95.50 93 GLY A C 1
ATOM 707 O O . GLY A 1 93 ? -22.385 8.102 -5.779 1.00 95.50 93 GLY A O 1
ATOM 708 N N . GLU A 1 94 ? -21.248 9.021 -4.075 1.00 93.56 94 GLU A N 1
ATOM 709 C CA . GLU A 1 94 ? -20.622 10.110 -4.819 1.00 93.56 94 GLU A CA 1
ATOM 710 C C . GLU A 1 94 ? -19.101 10.089 -4.640 1.00 93.56 94 GLU A C 1
ATOM 712 O O . GLU A 1 94 ? -18.577 9.800 -3.563 1.00 93.56 94 GLU A O 1
ATOM 717 N N . ILE A 1 95 ? -18.372 10.438 -5.702 1.00 93.25 95 ILE A N 1
ATOM 718 C CA . ILE A 1 95 ? -16.915 10.596 -5.673 1.00 93.25 95 ILE A CA 1
ATOM 719 C C . ILE A 1 95 ? -16.595 12.055 -5.969 1.00 93.25 95 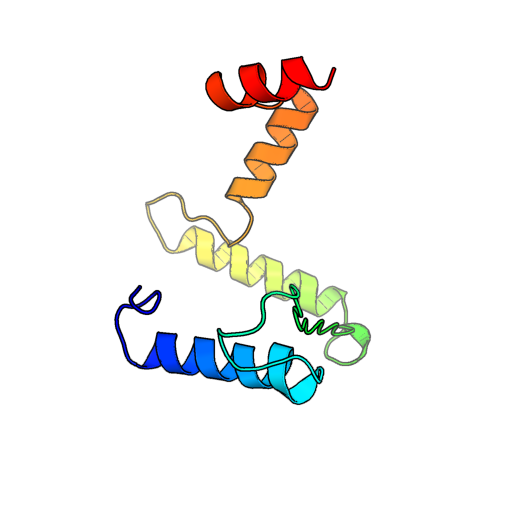ILE A C 1
ATOM 721 O O . ILE A 1 95 ? -16.980 12.584 -7.012 1.00 93.25 95 ILE A O 1
ATOM 725 N N . GLU A 1 96 ? -15.859 12.689 -5.059 1.00 90.50 96 GLU A N 1
ATOM 726 C CA . GLU A 1 96 ? -15.352 14.040 -5.265 1.00 90.50 96 GLU A CA 1
ATOM 727 C C . GLU A 1 96 ? -14.342 14.046 -6.419 1.00 90.50 96 GLU A C 1
ATOM 729 O O . GLU A 1 96 ? -13.339 13.327 -6.407 1.00 90.50 96 GLU A O 1
ATOM 734 N N . ILE A 1 97 ? -14.619 14.868 -7.427 1.00 92.81 97 ILE A N 1
ATOM 735 C CA . ILE A 1 97 ? -13.769 15.054 -8.597 1.00 92.81 97 ILE A CA 1
ATOM 736 C C . ILE A 1 97 ? -13.558 16.540 -8.838 1.00 92.81 97 ILE A C 1
ATOM 738 O O . ILE A 1 97 ? -14.467 17.352 -8.685 1.00 92.81 97 ILE A O 1
ATOM 742 N N . ASP A 1 98 ? -12.347 16.885 -9.258 1.00 94.56 98 ASP A N 1
ATOM 743 C CA . ASP A 1 98 ? -12.026 18.246 -9.661 1.00 94.56 98 ASP A CA 1
ATOM 744 C C . ASP A 1 98 ? -12.842 18.663 -10.900 1.00 94.56 98 ASP A C 1
ATOM 746 O O . ASP A 1 98 ? -13.043 17.877 -11.835 1.00 94.56 98 ASP A O 1
ATOM 750 N N . GLU A 1 99 ? -13.292 19.918 -10.934 1.00 93.56 99 GLU A N 1
ATOM 751 C CA . GLU A 1 99 ? -14.157 20.438 -11.998 1.00 93.56 99 GLU A CA 1
ATOM 752 C C . GLU A 1 99 ? -13.478 20.397 -13.379 1.00 93.56 99 GLU A C 1
ATOM 754 O O . GLU A 1 99 ? -14.123 20.113 -14.399 1.00 93.56 99 GLU A O 1
ATOM 759 N N . ALA A 1 100 ? -12.158 20.601 -13.438 1.00 93.88 100 ALA A N 1
ATOM 760 C CA . ALA A 1 100 ? -11.413 20.512 -14.688 1.00 93.88 100 ALA A CA 1
ATOM 761 C C . ALA A 1 100 ? -11.323 19.061 -15.183 1.00 93.88 100 ALA A C 1
ATOM 763 O O . ALA A 1 100 ? -11.404 18.819 -16.393 1.00 93.88 100 ALA A O 1
ATOM 764 N N . LEU A 1 101 ? -11.195 18.086 -14.274 1.00 92.88 101 LEU A N 1
ATOM 765 C CA . LEU A 1 101 ? -11.269 16.664 -14.622 1.00 92.88 101 LEU A CA 1
ATOM 766 C C . LEU A 1 101 ? -12.675 16.293 -15.107 1.00 92.88 101 LEU A C 1
ATOM 768 O O . LEU A 1 101 ? -12.806 15.669 -16.161 1.00 92.88 101 LEU A O 1
ATOM 772 N N . PHE A 1 102 ? -13.723 16.733 -14.408 1.00 93.50 102 PHE A N 1
ATOM 773 C CA . PHE A 1 102 ? -15.109 16.473 -14.798 1.00 93.50 102 PHE A CA 1
ATOM 774 C C . PHE A 1 102 ? -15.428 17.023 -16.192 1.00 93.50 102 PHE A C 1
ATOM 776 O O . PHE A 1 102 ? -16.015 16.335 -17.028 1.00 93.50 102 PHE A O 1
ATOM 783 N N . THR A 1 103 ? -14.956 18.235 -16.490 1.00 94.06 103 THR A N 1
ATOM 784 C CA . THR A 1 103 ? -15.101 18.859 -17.812 1.00 94.06 103 THR A CA 1
ATOM 785 C C . THR A 1 103 ? -14.420 18.045 -18.914 1.00 94.06 103 THR A C 1
ATOM 787 O O . THR A 1 103 ? -14.944 17.945 -20.024 1.00 94.06 103 THR A O 1
ATOM 790 N N . LYS A 1 104 ? -13.260 17.436 -18.633 1.00 94.19 104 LYS A N 1
ATOM 791 C CA . LYS A 1 104 ? -12.586 16.541 -19.586 1.00 94.19 104 LYS A CA 1
ATOM 792 C C . LYS A 1 104 ? -13.360 15.240 -19.783 1.00 94.19 104 LYS A C 1
ATOM 794 O O . LYS A 1 104 ? -13.499 14.809 -20.922 1.00 94.19 104 LYS A O 1
ATOM 799 N N . LEU A 1 105 ? -13.877 14.647 -18.708 1.00 93.06 105 LEU A N 1
ATOM 800 C CA . LEU A 1 105 ? -14.636 13.395 -18.762 1.00 93.06 105 LEU A CA 1
ATOM 801 C C . LEU A 1 105 ? -15.943 13.542 -19.546 1.00 93.06 105 LEU A C 1
ATOM 803 O O . LEU A 1 105 ? -16.258 12.670 -20.348 1.00 93.06 105 LEU A O 1
ATOM 807 N N . LYS A 1 106 ? -16.639 14.680 -19.420 1.00 91.94 106 LYS A N 1
ATOM 808 C CA . LYS A 1 106 ? -17.844 14.989 -20.214 1.00 91.94 106 LYS A CA 1
ATOM 809 C C . LYS A 1 106 ? -17.643 14.939 -21.730 1.00 91.94 106 LYS A C 1
ATOM 811 O O . LYS A 1 106 ? -18.623 14.855 -22.450 1.00 91.94 106 LYS A O 1
ATOM 816 N N . LYS A 1 107 ? -16.409 15.030 -22.236 1.00 91.44 107 LYS A N 1
ATOM 817 C CA . LYS A 1 107 ? -16.140 14.910 -23.680 1.00 91.44 107 LYS A CA 1
ATOM 818 C C . LYS A 1 107 ? -16.208 13.466 -24.188 1.00 91.44 107 LYS A C 1
ATOM 820 O O . LYS A 1 107 ? -16.243 13.270 -25.397 1.00 91.44 107 LYS A O 1
ATOM 825 N N . TYR A 1 108 ? -16.168 12.491 -23.282 1.00 87.06 108 TYR A N 1
ATOM 826 C CA . TYR A 1 108 ? -16.143 11.057 -23.579 1.00 87.06 108 TYR A CA 1
ATOM 827 C C . TYR A 1 108 ? -17.388 10.311 -23.066 1.00 87.06 108 TYR A C 1
ATOM 829 O O . TYR A 1 108 ? -17.462 9.095 -23.232 1.00 87.06 108 TYR A O 1
ATOM 837 N N . LEU A 1 109 ? -18.330 11.026 -22.440 1.00 73.56 109 LEU A N 1
ATOM 838 C CA . LEU A 1 109 ? -19.652 10.545 -22.021 1.00 73.56 109 LEU A CA 1
ATOM 839 C C . LEU A 1 109 ? -20.709 11.053 -23.004 1.00 73.56 109 LEU A C 1
ATOM 841 O O . LEU A 1 109 ? -21.626 10.267 -23.319 1.00 73.56 109 LEU A O 1
#

Secondary structure (DSSP, 8-state):
---TTSSHHHHHHHHHHIIIIIITTT---STT-TT-----------GGGTT-HHHHHHHHHHHHHHHHHT-SS----TTHHHHHHHHHHHHHT-----HHHHHHHTT--

pLDDT: mean 88.46, std 9.68, range [56.12, 96.31]

Organism: NCBI:txid1617426

Foldseek 3Di:
DAFPVNDVVSVVVVVVCCVQQDVVQVHDSDPPDPPPGGGGDDDDDDCCVPVDDVVVVVVVVVVVVVVCVPDPDGDDDPCRVVVVQVVVCVVVVHDDDDPVVVVVVVVVD

Sequence (109 aa):
MTSFDGSYKGAGLALMIQILAGSLAGSVYAQNDTDCDYGSLLIALDPSKFAGHEFLDEQTEQIITAYKQNSDTELFYPGERSEKKRIAAMESGEIEIDEALFTKLKKYL

InterPro domains:
  IPR003767 Malate/L-lactate dehydrogenase-like [PF02615] (6-106)
  IPR036111 Malate/L-sulfolactate/L-lactate dehydrogenase-like superfamily [SSF89733] (6-108)
  IPR043143 Malate/L-sulfolactate/L-lactate dehydrogenase-like, NADPH binding domain [G3DSA:3.30.1370.60] (1-88)